Protein AF-A0A561UCX5-F1 (afdb_monomer_lite)

Secondary structure (DSSP, 8-state):
---------PPP-PPPTTPPPP----PPPPP-S-HHHHHHHHGGGGGTT--TTTHHHHHHHHHHHHHHHHHHHHHT-

Organism: NCBI:txid281105

Sequence (77 aa):
MSEHPGTESVPAATPLLWAPEPEPLGVPFEPTGHPEVDAELAGLERLDGVPTVEHPAVYENVQQRLNTILTSLDEHA

Foldseek 3Di:
DDDDPPPVPPPPPDPDPDDPQQADPPDDDDDPPDVQLNVLVVQCVVCGRPPPVPVVVSVVVSVVSNVVVVVVVVVVD

Radius of gyration: 17.1 Å; chains: 1; bounding box: 38×35×44 Å

Structure (mmCIF, N/CA/C/O backbone):
data_AF-A0A561UCX5-F1
#
_entry.id   AF-A0A561UCX5-F1
#
loop_
_atom_site.group_PDB
_atom_site.id
_atom_site.type_symbol
_atom_site.label_atom_id
_atom_site.label_alt_id
_atom_site.label_comp_id
_atom_site.label_asym_id
_atom_site.label_entity_id
_atom_site.label_seq_id
_atom_site.pdbx_PDB_ins_code
_atom_site.Cartn_x
_atom_site.Cartn_y
_atom_site.Cartn_z
_atom_site.occupancy
_atom_site.B_iso_or_equiv
_atom_site.auth_seq_id
_atom_site.auth_comp_id
_atom_site.auth_asym_id
_atom_site.auth_atom_id
_atom_site.pdbx_PDB_model_num
ATOM 1 N N . MET A 1 1 ? 27.219 19.485 9.875 1.00 48.97 1 MET A N 1
ATOM 2 C CA . MET A 1 1 ? 26.168 18.562 9.412 1.00 48.97 1 MET A CA 1
ATOM 3 C C . MET A 1 1 ? 25.317 19.340 8.426 1.00 48.97 1 MET A C 1
ATOM 5 O O . MET A 1 1 ? 24.392 20.019 8.842 1.00 48.97 1 MET A O 1
ATOM 9 N N . SER A 1 2 ? 25.713 19.375 7.159 1.00 56.81 2 SER A N 1
ATOM 10 C CA . SER A 1 2 ? 24.883 19.947 6.098 1.00 56.81 2 SER A CA 1
ATOM 11 C C . SER A 1 2 ? 24.801 18.875 5.038 1.00 56.81 2 SER A C 1
ATOM 13 O O . SER A 1 2 ? 25.809 18.492 4.448 1.00 56.81 2 SER A O 1
ATOM 15 N N . GLU A 1 3 ? 23.615 18.297 4.974 1.00 54.38 3 GLU A N 1
ATOM 16 C CA . GLU A 1 3 ? 23.259 17.137 4.183 1.00 54.38 3 GLU A CA 1
ATOM 17 C C . GLU A 1 3 ? 23.391 17.490 2.702 1.00 54.38 3 GLU A C 1
ATOM 19 O O . GLU A 1 3 ? 22.981 18.560 2.251 1.00 54.38 3 GLU A O 1
ATOM 24 N N . HIS A 1 4 ? 24.047 16.609 1.957 1.00 48.91 4 HIS A N 1
ATOM 25 C CA . HIS A 1 4 ? 24.163 16.725 0.516 1.00 48.91 4 HIS A CA 1
ATOM 26 C C . HIS A 1 4 ? 22.761 16.575 -0.093 1.00 48.91 4 HIS A C 1
ATOM 28 O O . HIS A 1 4 ? 22.119 15.558 0.177 1.00 48.91 4 HIS A O 1
A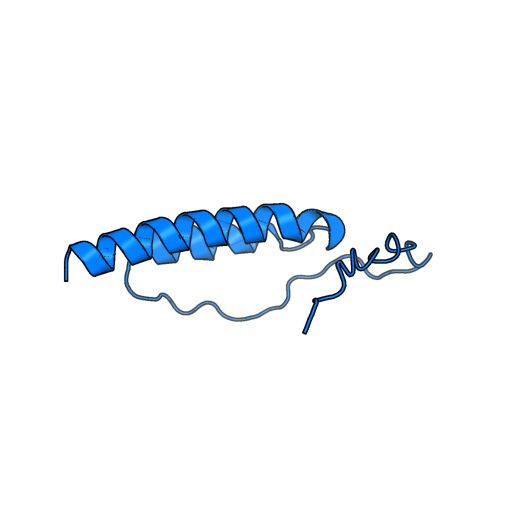TOM 34 N N . PRO A 1 5 ? 22.279 17.492 -0.952 1.00 55.62 5 PRO A N 1
ATOM 35 C CA . PRO A 1 5 ? 21.176 17.177 -1.843 1.00 55.62 5 PRO A CA 1
ATOM 36 C C . PRO A 1 5 ? 21.730 16.253 -2.931 1.00 55.62 5 PRO A C 1
ATOM 38 O O . PRO A 1 5 ? 22.111 16.680 -4.020 1.00 55.62 5 PRO A O 1
ATOM 41 N N . GLY A 1 6 ? 21.859 14.973 -2.596 1.00 50.69 6 GLY A N 1
ATOM 42 C CA . GLY A 1 6 ? 22.043 13.920 -3.574 1.00 50.69 6 GLY A CA 1
ATOM 43 C C . GLY A 1 6 ? 20.719 13.727 -4.291 1.00 50.69 6 GLY A C 1
ATOM 44 O O . GLY A 1 6 ? 19.934 12.868 -3.911 1.00 50.69 6 GLY A O 1
ATOM 45 N N . THR A 1 7 ? 20.461 14.527 -5.325 1.00 52.50 7 THR A N 1
ATOM 46 C CA . THR A 1 7 ? 19.605 14.080 -6.423 1.00 52.50 7 THR A CA 1
ATOM 47 C C . THR A 1 7 ? 20.341 12.895 -7.033 1.00 52.50 7 THR A C 1
ATOM 49 O O . THR A 1 7 ? 21.168 13.062 -7.931 1.00 52.50 7 THR A O 1
ATOM 52 N N . GLU A 1 8 ? 20.154 11.711 -6.453 1.00 50.28 8 GLU A N 1
ATOM 53 C CA . GLU A 1 8 ? 20.655 10.472 -7.017 1.00 50.28 8 GLU A CA 1
ATOM 54 C C . GLU A 1 8 ? 19.915 10.314 -8.341 1.00 50.28 8 GLU A C 1
ATOM 56 O O . GLU A 1 8 ? 18.749 9.935 -8.406 1.00 50.28 8 GLU A O 1
ATOM 61 N N . SER A 1 9 ? 20.572 10.776 -9.403 1.00 47.62 9 SER A N 1
ATOM 62 C CA . SER A 1 9 ? 20.139 10.586 -10.772 1.00 47.62 9 SER A CA 1
ATOM 63 C C . SER A 1 9 ? 20.205 9.090 -11.009 1.00 47.62 9 SER A C 1
ATOM 65 O O . SER A 1 9 ? 21.240 8.575 -11.433 1.00 47.62 9 SER A O 1
ATOM 67 N N . VAL A 1 10 ? 19.113 8.394 -10.696 1.00 58.59 10 VAL A N 1
ATOM 68 C CA . VAL A 1 10 ? 18.902 7.014 -11.116 1.00 58.59 10 VAL A CA 1
ATOM 69 C C . VAL A 1 10 ? 19.215 6.990 -12.611 1.00 58.59 10 VAL A C 1
ATOM 71 O O . VAL A 1 10 ? 18.617 7.771 -13.362 1.00 58.59 10 VAL A O 1
ATOM 74 N N . PRO A 1 11 ? 20.215 6.210 -13.061 1.00 52.94 11 PRO A N 1
ATOM 75 C CA . PRO A 1 11 ? 20.502 6.128 -14.480 1.00 52.94 11 PRO A CA 1
ATOM 76 C C . PRO A 1 11 ? 19.209 5.688 -15.158 1.00 52.94 11 PRO A C 1
ATOM 78 O O . PRO A 1 11 ? 18.594 4.714 -14.722 1.00 52.94 11 PRO A O 1
ATOM 81 N N . ALA A 1 12 ? 18.774 6.431 -16.182 1.00 56.00 12 ALA A N 1
ATOM 82 C CA . ALA A 1 12 ? 17.653 6.014 -17.010 1.00 56.00 12 ALA A CA 1
ATOM 83 C C . ALA A 1 12 ? 17.903 4.554 -17.393 1.00 56.00 12 ALA A C 1
ATOM 85 O O . ALA A 1 12 ? 18.950 4.255 -17.970 1.00 56.00 12 ALA A O 1
ATOM 86 N N . ALA A 1 13 ? 17.016 3.654 -16.963 1.00 62.12 13 ALA A N 1
ATOM 87 C CA . ALA A 1 13 ? 17.216 2.224 -17.110 1.00 62.12 13 ALA A CA 1
ATOM 88 C C . ALA A 1 13 ? 17.369 1.916 -18.602 1.00 62.12 13 ALA A C 1
ATOM 90 O O . ALA A 1 13 ? 16.395 1.938 -19.352 1.00 62.12 13 ALA A O 1
ATOM 91 N N . THR A 1 14 ? 18.606 1.706 -19.056 1.00 60.38 14 THR A N 1
ATOM 92 C CA . THR A 1 14 ? 18.876 1.341 -20.442 1.00 60.38 14 THR A CA 1
ATOM 93 C C . THR A 1 14 ? 18.207 -0.011 -20.662 1.00 60.38 14 THR A C 1
ATOM 95 O O . THR A 1 14 ? 18.578 -0.961 -19.965 1.00 60.38 14 THR A O 1
ATOM 98 N N . PRO A 1 15 ? 17.231 -0.133 -21.580 1.00 63.12 15 PRO A N 1
ATOM 99 C CA . PRO A 1 15 ? 16.602 -1.415 -21.831 1.00 63.12 15 PRO A CA 1
ATOM 100 C C . PRO A 1 15 ? 17.703 -2.377 -22.265 1.00 63.12 15 PRO A C 1
ATOM 102 O O . PRO A 1 15 ? 18.398 -2.132 -23.256 1.00 63.12 15 PRO A O 1
ATOM 105 N N . LEU A 1 16 ? 17.909 -3.454 -21.506 1.00 65.25 16 LEU A N 1
ATOM 106 C CA . LEU A 1 16 ? 18.747 -4.535 -21.994 1.00 65.25 16 LEU A CA 1
ATOM 107 C C . LEU A 1 16 ? 18.044 -5.067 -23.242 1.00 65.25 16 LEU A C 1
ATOM 109 O O . LEU A 1 16 ? 16.855 -5.366 -23.198 1.00 65.25 16 LEU A O 1
ATOM 113 N N . LEU A 1 17 ? 18.774 -5.176 -24.353 1.00 67.44 17 LEU A N 1
ATOM 114 C CA . LEU A 1 17 ? 18.263 -5.634 -25.657 1.00 67.44 17 LEU A CA 1
ATOM 115 C C . LEU A 1 17 ? 17.577 -7.021 -25.605 1.00 67.44 17 LEU A C 1
ATOM 117 O O . LEU A 1 17 ? 17.003 -7.452 -26.599 1.00 67.44 17 LEU A O 1
ATOM 121 N N . TRP A 1 18 ? 17.645 -7.708 -24.459 1.00 61.72 18 TRP A N 1
ATOM 122 C CA . TRP A 1 18 ? 16.966 -8.962 -24.142 1.00 61.72 18 TRP A CA 1
ATOM 123 C C . TRP A 1 18 ? 16.453 -9.003 -22.684 1.00 61.72 18 TRP A C 1
ATOM 125 O O . TRP A 1 18 ? 16.512 -10.044 -22.035 1.00 61.72 18 TRP A O 1
ATOM 135 N N . ALA A 1 19 ? 15.994 -7.880 -22.120 1.00 68.50 19 ALA A N 1
ATOM 136 C CA . ALA A 1 19 ? 15.359 -7.914 -20.802 1.00 68.50 19 ALA A CA 1
ATOM 137 C C . ALA A 1 19 ? 14.145 -8.865 -20.846 1.00 68.50 19 ALA A C 1
ATOM 139 O O . ALA A 1 19 ? 13.338 -8.742 -21.772 1.00 68.50 19 ALA A O 1
ATOM 140 N N . PRO A 1 20 ? 14.021 -9.817 -19.900 1.00 71.31 20 PRO A N 1
ATOM 141 C CA . PRO A 1 20 ? 12.817 -10.630 -19.804 1.00 71.31 20 PRO A CA 1
ATOM 142 C C . PRO A 1 20 ? 11.606 -9.713 -19.618 1.00 71.31 20 PRO A C 1
ATOM 144 O O . PRO A 1 20 ? 11.718 -8.647 -19.002 1.00 71.31 20 PRO A O 1
ATOM 147 N N . GLU A 1 21 ? 10.464 -10.118 -20.172 1.00 73.56 21 GLU A N 1
ATOM 148 C CA . GLU A 1 21 ? 9.214 -9.412 -19.913 1.00 73.56 21 GLU A CA 1
ATOM 149 C C . GLU A 1 21 ? 8.954 -9.417 -18.397 1.00 73.56 21 GLU A C 1
ATOM 151 O O . GLU A 1 21 ? 9.271 -10.406 -17.729 1.00 73.56 21 GLU A O 1
ATOM 156 N N . PRO A 1 22 ? 8.463 -8.308 -17.820 1.00 76.62 22 PRO A N 1
ATOM 157 C CA . PRO A 1 22 ? 8.127 -8.269 -16.405 1.00 76.62 22 PRO A CA 1
ATOM 158 C C . PRO A 1 22 ? 7.120 -9.382 -16.093 1.00 76.62 22 PRO A C 1
ATOM 160 O O . PRO A 1 22 ? 6.053 -9.453 -16.694 1.00 76.62 22 PRO A O 1
ATOM 163 N N . GLU A 1 23 ? 7.470 -10.255 -15.155 1.00 76.62 23 GLU A N 1
ATOM 164 C CA . GLU A 1 23 ? 6.606 -11.333 -14.677 1.00 76.62 23 GLU A CA 1
ATOM 165 C C . GLU A 1 23 ? 6.136 -11.037 -13.245 1.00 76.62 23 GLU A C 1
ATOM 167 O O . GLU A 1 23 ? 6.844 -10.361 -12.489 1.00 76.62 23 GLU A O 1
ATOM 172 N N . PRO A 1 24 ? 4.945 -11.525 -12.857 1.00 78.31 24 PRO A N 1
ATOM 173 C CA . PRO A 1 24 ? 4.435 -11.378 -11.498 1.00 78.31 24 PRO A CA 1
ATOM 174 C C . PRO A 1 24 ? 5.384 -12.004 -10.469 1.00 78.31 24 PRO A C 1
ATOM 176 O O . PRO A 1 24 ? 5.932 -13.087 -10.678 1.00 78.31 24 PRO A O 1
ATOM 179 N N . LEU A 1 25 ? 5.534 -11.355 -9.310 1.00 77.94 25 LEU A N 1
ATOM 180 C CA . LEU A 1 25 ? 6.454 -11.802 -8.251 1.00 77.94 25 LEU A CA 1
ATOM 181 C C . LEU A 1 25 ? 5.990 -13.075 -7.521 1.00 77.94 25 LEU A C 1
ATOM 183 O O . LEU A 1 25 ? 6.770 -13.674 -6.781 1.00 77.94 25 LEU A O 1
ATOM 187 N N . GLY A 1 26 ? 4.730 -13.485 -7.696 1.00 78.25 26 GLY A N 1
ATOM 188 C CA . GLY A 1 26 ? 4.182 -14.703 -7.089 1.00 78.25 26 GLY A CA 1
ATOM 189 C C . GLY A 1 26 ? 4.127 -14.674 -5.557 1.00 78.25 26 GLY A C 1
ATOM 190 O O . GLY A 1 26 ? 4.098 -15.730 -4.924 1.00 78.25 26 GLY A O 1
ATOM 191 N N . VAL A 1 27 ? 4.140 -13.483 -4.951 1.00 81.75 27 VAL A N 1
ATOM 192 C CA . VAL A 1 27 ? 4.030 -13.317 -3.498 1.00 81.75 27 VAL A CA 1
ATOM 193 C C . VAL A 1 27 ? 2.562 -13.495 -3.098 1.00 81.75 27 VAL A C 1
ATOM 195 O O . VAL A 1 27 ? 1.710 -12.779 -3.624 1.00 81.75 27 VAL A O 1
ATOM 198 N N . PRO A 1 28 ? 2.237 -14.431 -2.190 1.00 81.44 28 PRO A N 1
ATOM 199 C CA . PRO A 1 28 ? 0.865 -14.613 -1.742 1.00 81.44 28 PRO A CA 1
ATOM 200 C C . PRO A 1 28 ? 0.399 -13.402 -0.928 1.00 81.44 28 PRO A C 1
ATOM 202 O O . PRO A 1 28 ? 1.127 -12.906 -0.066 1.00 81.44 28 PRO A O 1
ATOM 205 N N . PHE A 1 29 ? -0.832 -12.961 -1.181 1.00 83.31 29 PHE A N 1
ATOM 206 C CA . PHE A 1 29 ? -1.496 -11.928 -0.395 1.00 83.31 29 PHE A CA 1
ATOM 207 C C . PHE A 1 29 ? -2.405 -12.570 0.664 1.00 83.31 29 PHE A C 1
ATOM 209 O O . PHE A 1 29 ? -3.362 -13.267 0.325 1.00 83.31 29 PHE A O 1
ATOM 216 N N . GLU A 1 30 ? -2.106 -12.342 1.945 1.00 89.25 30 GLU A N 1
ATOM 217 C CA . GLU A 1 30 ? -2.993 -12.691 3.061 1.00 89.25 30 GLU A CA 1
ATOM 218 C C . GLU A 1 30 ? -3.807 -11.450 3.470 1.00 89.25 30 GLU A C 1
ATOM 220 O O . GLU A 1 30 ? -3.203 -10.416 3.767 1.00 89.25 30 GLU A O 1
ATOM 225 N N . PRO A 1 31 ? -5.155 -11.519 3.502 1.00 91.00 31 PRO A N 1
ATOM 226 C CA . PRO A 1 31 ? -5.986 -10.383 3.891 1.00 91.00 31 PRO A CA 1
ATOM 227 C C . PRO A 1 31 ? -5.660 -9.890 5.300 1.00 91.00 31 PRO A C 1
ATOM 229 O O . PRO A 1 31 ? -5.511 -10.677 6.237 1.00 91.00 31 PRO A O 1
ATOM 232 N N . THR A 1 32 ? -5.623 -8.574 5.464 1.00 89.50 32 THR A N 1
ATOM 233 C CA . THR A 1 32 ? -5.362 -7.905 6.745 1.00 89.50 32 THR A CA 1
ATOM 234 C C . THR A 1 32 ? -6.572 -7.940 7.678 1.00 89.50 32 THR A C 1
ATOM 236 O O . THR A 1 32 ? -6.433 -7.746 8.886 1.00 89.50 32 THR A O 1
ATOM 239 N N . GLY A 1 33 ? -7.766 -8.192 7.128 1.00 92.56 33 GLY A N 1
ATOM 240 C CA . GLY A 1 33 ? -9.031 -8.174 7.861 1.00 92.56 33 GLY A CA 1
ATOM 241 C C . GLY A 1 33 ? -9.680 -6.789 7.927 1.00 92.56 33 GLY A C 1
ATOM 242 O O . GLY A 1 33 ? -10.753 -6.657 8.518 1.00 92.56 33 GLY A O 1
ATOM 243 N N . HIS A 1 34 ? -9.071 -5.773 7.308 1.00 93.31 34 HIS A N 1
ATOM 244 C CA . HIS A 1 34 ? -9.655 -4.447 7.158 1.00 93.31 34 HIS A CA 1
ATOM 245 C C . HIS A 1 34 ? -9.956 -4.168 5.673 1.00 93.31 34 HIS A C 1
ATOM 247 O O . HIS A 1 34 ? -9.026 -4.041 4.874 1.00 93.31 34 HIS A O 1
ATOM 253 N N . PRO A 1 35 ? -11.242 -4.053 5.280 1.00 92.44 35 PRO A N 1
ATOM 254 C CA . PRO A 1 35 ? -11.651 -4.095 3.874 1.00 92.44 35 PRO A CA 1
ATOM 255 C C . PRO A 1 35 ? -11.084 -2.947 3.032 1.00 92.44 35 PRO A C 1
ATOM 257 O O . PRO A 1 35 ? -10.836 -3.133 1.845 1.00 92.44 35 PRO A O 1
ATOM 260 N N . GLU A 1 36 ? -1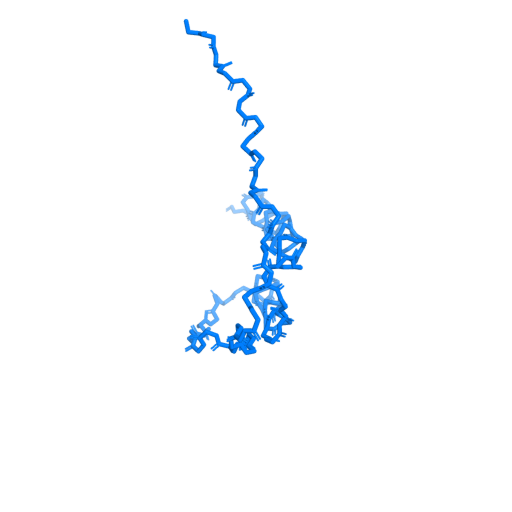0.863 -1.773 3.628 1.00 91.81 36 GLU A N 1
ATOM 261 C CA . GLU A 1 36 ? -10.301 -0.613 2.926 1.00 91.81 36 GLU A CA 1
ATOM 262 C C . GLU A 1 36 ? -8.802 -0.796 2.649 1.00 91.81 36 GLU A C 1
ATOM 264 O O . GLU A 1 36 ? -8.337 -0.482 1.556 1.00 91.81 36 GLU A O 1
ATOM 269 N N . VAL A 1 37 ? -8.052 -1.387 3.586 1.00 93.38 37 VAL A N 1
ATOM 270 C CA . VAL A 1 37 ? -6.635 -1.739 3.378 1.00 93.38 37 VAL A CA 1
ATOM 271 C C . VAL A 1 37 ? -6.505 -2.878 2.370 1.00 93.38 37 VAL A C 1
ATOM 273 O O . VAL A 1 37 ? -5.660 -2.811 1.479 1.00 93.38 37 VAL A O 1
ATOM 276 N N . ASP A 1 38 ? -7.366 -3.892 2.457 1.00 94.31 38 ASP A N 1
ATOM 277 C CA . ASP A 1 38 ? -7.344 -5.027 1.531 1.00 94.31 38 ASP A CA 1
ATOM 278 C C . ASP A 1 38 ? -7.655 -4.594 0.088 1.00 94.31 38 ASP A C 1
ATOM 280 O O . ASP A 1 38 ? -7.030 -5.085 -0.852 1.00 94.31 38 ASP A O 1
ATOM 284 N N . ALA A 1 39 ? -8.566 -3.632 -0.099 1.00 92.62 39 ALA A N 1
ATOM 285 C CA . ALA A 1 39 ? -8.871 -3.062 -1.41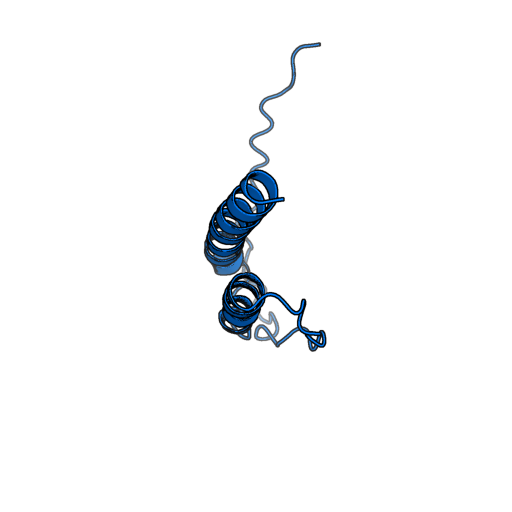1 1.00 92.62 39 ALA A CA 1
ATOM 286 C C . ALA A 1 39 ? -7.680 -2.301 -2.016 1.00 92.62 39 ALA A C 1
ATOM 288 O O . ALA A 1 39 ? -7.405 -2.432 -3.211 1.00 92.62 39 ALA A O 1
ATOM 289 N N . GLU A 1 40 ? -6.952 -1.533 -1.203 1.00 92.81 40 GLU A N 1
ATOM 290 C CA . GLU A 1 40 ? -5.751 -0.823 -1.653 1.00 92.81 40 GLU A CA 1
ATOM 291 C C . GLU A 1 40 ? -4.605 -1.773 -2.006 1.00 92.81 40 GLU A C 1
ATOM 293 O O . GLU A 1 40 ? -3.917 -1.569 -3.009 1.00 92.81 40 GLU A O 1
ATOM 298 N N . LEU A 1 41 ? -4.425 -2.843 -1.229 1.00 91.44 41 LEU A N 1
ATOM 299 C CA . LEU A 1 41 ? -3.389 -3.843 -1.481 1.00 91.44 41 LEU A CA 1
ATOM 300 C C . LEU A 1 41 ? -3.698 -4.703 -2.712 1.00 91.44 41 LEU A C 1
ATOM 302 O O . LEU A 1 41 ? -2.786 -4.975 -3.490 1.00 91.44 41 LEU A O 1
ATOM 306 N N . ALA A 1 42 ? -4.967 -5.037 -2.965 1.00 89.62 42 ALA A N 1
ATOM 307 C CA . ALA A 1 42 ? -5.382 -5.679 -4.217 1.00 89.62 42 ALA A CA 1
ATOM 308 C C . ALA A 1 42 ? -5.065 -4.811 -5.452 1.00 89.62 42 ALA A C 1
ATOM 310 O O . ALA A 1 42 ? -4.773 -5.324 -6.530 1.00 89.62 42 ALA A O 1
ATOM 311 N N . GLY A 1 43 ? -5.038 -3.481 -5.302 1.00 84.88 43 GLY A N 1
ATOM 312 C CA . GLY A 1 43 ? -4.626 -2.560 -6.364 1.00 84.88 43 GLY A CA 1
ATOM 313 C C . GLY A 1 43 ? -3.192 -2.778 -6.867 1.00 84.88 43 GLY A C 1
ATOM 314 O O . GLY A 1 43 ? -2.889 -2.409 -8.004 1.00 84.88 43 GLY A O 1
ATOM 315 N N . LEU A 1 44 ? -2.323 -3.409 -6.069 1.00 89.19 44 LEU A N 1
ATOM 316 C CA . LEU A 1 44 ? -0.946 -3.728 -6.456 1.00 89.19 44 LEU A CA 1
ATOM 317 C C . LEU A 1 44 ? -0.856 -4.844 -7.502 1.00 89.19 44 LEU A C 1
ATOM 319 O O . LEU A 1 44 ? 0.129 -4.871 -8.234 1.00 89.19 44 LEU A O 1
ATOM 323 N N . GLU A 1 45 ? -1.882 -5.688 -7.661 1.00 86.00 45 GLU A N 1
ATOM 324 C CA . GLU A 1 45 ? -1.937 -6.693 -8.740 1.00 86.00 45 GLU A CA 1
ATOM 325 C C . GLU A 1 45 ? -1.868 -6.040 -10.131 1.00 86.00 45 GLU A C 1
ATOM 327 O O . GLU A 1 45 ? -1.418 -6.642 -11.102 1.00 86.00 45 GLU A O 1
ATOM 332 N N . ARG A 1 46 ? -2.237 -4.756 -10.243 1.00 82.88 46 ARG A N 1
ATOM 333 C CA . ARG A 1 46 ? -2.097 -3.984 -11.486 1.00 82.88 46 ARG A CA 1
ATOM 334 C C . ARG A 1 46 ? -0.637 -3.826 -11.934 1.00 82.88 46 ARG A C 1
ATOM 336 O O . ARG A 1 46 ? -0.421 -3.464 -13.085 1.00 82.88 46 ARG A O 1
ATOM 343 N N . LEU A 1 47 ? 0.341 -4.045 -11.054 1.00 86.25 47 LEU A N 1
ATOM 344 C CA . LEU A 1 47 ? 1.769 -3.970 -11.378 1.00 86.25 47 LEU A CA 1
ATOM 345 C C . LEU A 1 47 ? 2.313 -5.224 -12.062 1.00 86.25 47 LEU A C 1
ATOM 347 O O . LEU A 1 47 ? 3.415 -5.176 -12.616 1.00 86.25 47 LEU A O 1
ATOM 351 N N . ASP A 1 48 ? 1.554 -6.317 -12.064 1.00 84.19 48 ASP A N 1
ATOM 352 C CA . ASP A 1 48 ? 1.945 -7.535 -12.759 1.00 84.19 48 ASP A CA 1
ATOM 353 C C . ASP A 1 48 ? 2.072 -7.266 -14.262 1.00 84.19 48 ASP A C 1
ATOM 355 O O . ASP A 1 48 ? 1.162 -6.748 -14.911 1.00 84.19 48 ASP A O 1
ATOM 359 N N . GLY A 1 49 ? 3.237 -7.584 -14.830 1.00 79.44 49 GLY A N 1
ATOM 360 C CA . GLY A 1 49 ? 3.511 -7.319 -16.244 1.00 79.44 49 GLY A CA 1
ATOM 361 C C . GLY A 1 49 ? 3.759 -5.850 -16.596 1.00 79.44 49 GLY A C 1
ATOM 362 O O . GLY A 1 49 ? 3.972 -5.532 -17.766 1.00 79.44 49 GLY A O 1
ATOM 363 N N . VAL A 1 50 ? 3.767 -4.941 -15.618 1.00 83.00 50 VAL A N 1
ATOM 364 C CA . VAL A 1 50 ? 4.077 -3.526 -15.850 1.00 83.00 50 VAL A CA 1
ATOM 365 C C . VAL A 1 50 ? 5.594 -3.316 -15.794 1.00 83.00 50 VAL A C 1
ATOM 367 O O . VAL A 1 50 ? 6.256 -3.866 -14.910 1.00 83.00 50 VAL A O 1
ATOM 370 N N . PRO A 1 51 ? 6.186 -2.513 -16.695 1.00 83.00 51 PRO A N 1
ATOM 371 C CA . PRO A 1 51 ? 7.587 -2.125 -16.591 1.00 83.00 51 PRO A CA 1
ATOM 372 C C . PRO A 1 51 ? 7.891 -1.425 -15.262 1.00 83.00 51 PRO A C 1
ATOM 374 O O . PRO A 1 51 ? 7.152 -0.547 -14.821 1.00 83.00 51 PRO A O 1
ATOM 377 N N . THR A 1 52 ? 9.036 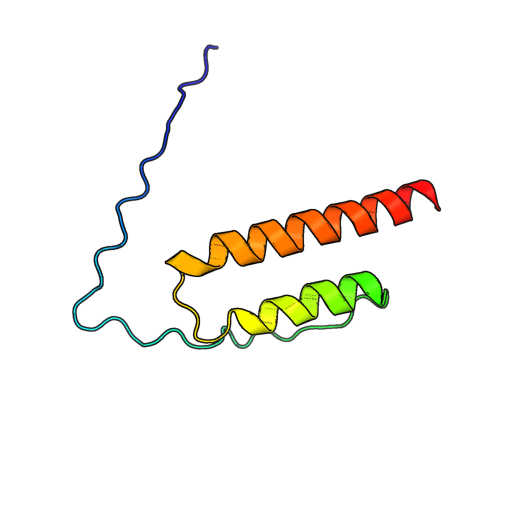-1.729 -14.655 1.00 82.00 52 THR A N 1
ATOM 378 C CA . THR A 1 52 ? 9.436 -1.156 -13.355 1.00 82.00 52 THR A CA 1
ATOM 379 C C . THR A 1 52 ? 9.573 0.367 -13.357 1.00 82.00 52 THR A C 1
ATOM 381 O O . THR A 1 52 ? 9.482 0.987 -12.304 1.00 82.00 52 THR A O 1
ATOM 384 N N . VAL A 1 53 ? 9.737 0.995 -14.526 1.00 83.75 53 V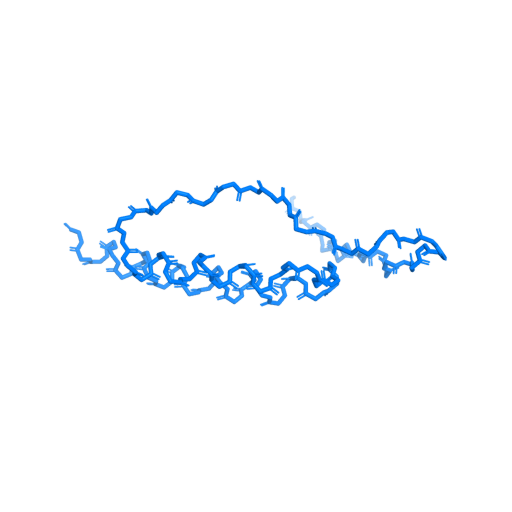AL A N 1
ATOM 385 C CA . VAL A 1 53 ? 9.733 2.462 -14.674 1.00 83.75 53 VAL A CA 1
ATOM 386 C C . VAL A 1 53 ? 8.361 3.089 -14.405 1.00 83.75 53 VAL A C 1
ATOM 388 O O . VAL A 1 53 ? 8.286 4.268 -14.071 1.00 83.75 53 VAL A O 1
ATOM 391 N N . GLU A 1 54 ? 7.284 2.311 -14.515 1.00 84.25 54 GLU A N 1
ATOM 392 C CA . GLU A 1 54 ? 5.905 2.745 -14.264 1.00 84.25 54 GLU A CA 1
ATOM 393 C C . GLU A 1 54 ? 5.417 2.368 -12.852 1.00 84.25 54 GLU A C 1
ATOM 395 O O . GLU A 1 54 ? 4.4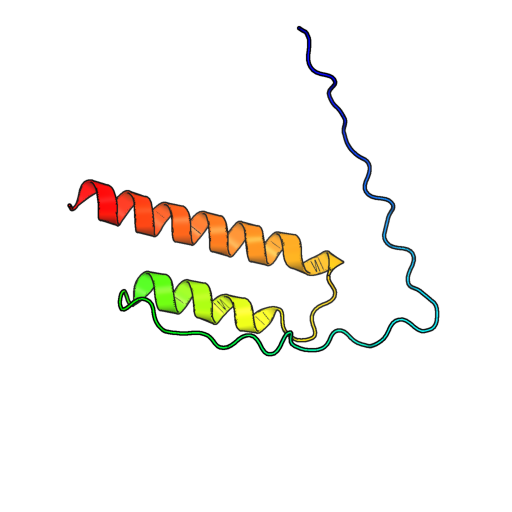03 2.890 -12.389 1.00 84.25 54 GLU A O 1
ATOM 400 N N . HIS A 1 55 ? 6.150 1.511 -12.129 1.00 88.31 55 HIS A N 1
ATOM 401 C CA . HIS A 1 55 ? 5.800 1.079 -10.768 1.00 88.31 55 HIS A CA 1
ATOM 402 C C . HIS A 1 55 ? 5.747 2.208 -9.725 1.00 88.31 55 HIS A C 1
ATOM 404 O O . HIS A 1 55 ? 4.812 2.195 -8.920 1.00 88.31 55 HIS A O 1
ATOM 410 N N . PRO A 1 56 ? 6.678 3.192 -9.707 1.00 90.62 56 PRO A N 1
ATOM 411 C CA . PRO A 1 56 ? 6.724 4.205 -8.653 1.00 90.62 56 PRO A CA 1
ATOM 412 C C . PRO A 1 56 ? 5.410 4.966 -8.490 1.00 90.62 56 PRO A C 1
ATOM 414 O O . PRO A 1 56 ? 4.931 5.121 -7.373 1.00 90.62 56 PRO A O 1
ATOM 417 N N . ALA A 1 57 ? 4.770 5.350 -9.597 1.00 88.06 57 ALA A N 1
ATOM 418 C CA . ALA A 1 57 ? 3.511 6.090 -9.558 1.00 88.06 57 ALA A CA 1
ATOM 419 C C . ALA A 1 57 ? 2.372 5.289 -8.902 1.00 88.06 57 ALA A C 1
ATOM 421 O O . ALA A 1 57 ? 1.534 5.855 -8.201 1.00 88.06 57 ALA A O 1
ATOM 422 N N . VAL A 1 58 ? 2.334 3.969 -9.110 1.00 87.94 58 VAL A N 1
ATOM 423 C CA . VAL A 1 58 ? 1.332 3.092 -8.488 1.00 87.94 58 VAL A CA 1
ATOM 424 C C . VAL A 1 58 ? 1.651 2.884 -7.011 1.00 87.94 58 VAL A C 1
ATOM 426 O O . VAL A 1 58 ? 0.747 2.979 -6.182 1.00 87.94 58 VAL A O 1
ATOM 429 N N . TYR A 1 59 ? 2.924 2.667 -6.664 1.00 90.75 59 TYR A N 1
ATOM 430 C CA . TYR A 1 59 ? 3.341 2.516 -5.270 1.00 90.75 59 TYR A CA 1
ATOM 431 C C . TYR A 1 59 ? 3.068 3.767 -4.444 1.00 90.75 59 TYR A C 1
ATOM 433 O O . TYR A 1 59 ? 2.477 3.660 -3.375 1.00 90.75 59 TYR A O 1
ATOM 441 N N . GLU A 1 60 ? 3.427 4.946 -4.945 1.00 94.56 60 GLU A N 1
ATOM 442 C CA . GLU A 1 60 ? 3.159 6.220 -4.272 1.00 94.56 60 GLU A CA 1
ATOM 443 C C . GLU A 1 60 ? 1.660 6.417 -4.045 1.00 94.56 60 GLU A C 1
ATOM 445 O O . GLU A 1 60 ? 1.224 6.835 -2.974 1.00 94.56 60 GLU A O 1
ATOM 450 N N . ASN A 1 61 ? 0.853 6.063 -5.040 1.00 92.62 61 ASN A N 1
ATOM 451 C CA . ASN A 1 61 ? -0.587 6.208 -4.974 1.00 92.62 61 ASN A CA 1
ATOM 452 C C . ASN A 1 61 ? -1.233 5.272 -3.937 1.00 92.62 61 ASN A C 1
ATOM 454 O O . ASN A 1 61 ? -2.075 5.724 -3.157 1.00 92.62 61 ASN A O 1
ATOM 458 N N . VAL A 1 62 ? -0.811 4.006 -3.891 1.00 93.56 62 VAL A N 1
ATOM 459 C CA . VAL A 1 62 ? -1.239 3.043 -2.862 1.00 93.56 62 VAL A CA 1
ATOM 460 C C . VAL A 1 62 ? -0.732 3.470 -1.485 1.00 93.56 62 VAL A C 1
ATOM 462 O O . VAL A 1 62 ? -1.501 3.490 -0.528 1.00 93.56 62 VAL A O 1
ATOM 465 N N . GLN A 1 63 ? 0.525 3.903 -1.373 1.00 93.88 63 GLN A N 1
ATOM 466 C CA . GLN A 1 63 ? 1.110 4.356 -0.111 1.00 93.88 63 GLN A CA 1
ATOM 467 C C . GLN A 1 63 ? 0.380 5.581 0.453 1.00 93.88 63 GLN A C 1
ATOM 469 O O . GLN A 1 63 ? 0.100 5.625 1.652 1.00 93.88 63 GLN A O 1
ATOM 474 N N . GLN A 1 64 ? 0.028 6.554 -0.392 1.00 96.06 64 GLN A N 1
ATOM 475 C CA . GLN A 1 64 ? -0.731 7.737 0.013 1.00 96.06 64 GLN A CA 1
ATOM 476 C C . GLN A 1 64 ? -2.112 7.350 0.563 1.00 96.06 64 GLN A C 1
ATOM 478 O O . GLN A 1 64 ? -2.503 7.849 1.618 1.00 96.06 64 GLN A O 1
ATOM 483 N N . ARG A 1 65 ? -2.840 6.453 -0.119 1.00 94.94 65 ARG A N 1
ATOM 484 C CA . ARG A 1 65 ? -4.180 6.017 0.309 1.00 94.94 65 ARG A CA 1
ATOM 485 C C . ARG A 1 65 ? -4.144 5.151 1.561 1.00 94.94 65 ARG A C 1
ATOM 487 O O . ARG A 1 65 ? -4.908 5.413 2.486 1.00 94.94 65 ARG A O 1
ATOM 494 N N . LEU A 1 66 ? -3.208 4.206 1.645 1.00 96.00 66 LEU A N 1
ATOM 495 C CA . LEU A 1 66 ? -2.983 3.423 2.860 1.00 96.00 66 LEU A CA 1
ATOM 496 C C . LEU A 1 66 ? -2.666 4.325 4.051 1.00 96.00 66 LEU A C 1
ATOM 498 O O . LEU A 1 66 ? -3.219 4.125 5.127 1.00 96.00 66 LEU A O 1
ATOM 502 N N . ASN A 1 67 ? -1.825 5.346 3.871 1.00 96.62 67 ASN A N 1
ATOM 503 C CA . ASN A 1 67 ? -1.523 6.283 4.947 1.00 96.62 67 ASN A CA 1
ATOM 504 C C . ASN A 1 67 ? -2.778 7.032 5.424 1.00 96.62 67 ASN A C 1
ATOM 506 O O . ASN A 1 67 ? -3.003 7.109 6.625 1.00 96.62 67 ASN A O 1
ATOM 510 N N . THR A 1 68 ? -3.630 7.501 4.507 1.00 96.81 68 THR A N 1
ATOM 511 C CA . THR A 1 68 ? -4.915 8.125 4.863 1.00 96.81 68 THR A CA 1
ATOM 512 C C . THR A 1 68 ? -5.824 7.182 5.654 1.00 96.81 68 THR A C 1
ATOM 514 O O . THR A 1 68 ? -6.361 7.591 6.682 1.00 96.81 68 THR A O 1
ATOM 517 N N . ILE A 1 69 ? -5.975 5.929 5.216 1.00 95.56 69 ILE A N 1
ATOM 518 C CA . ILE A 1 69 ? -6.816 4.934 5.902 1.00 95.56 69 ILE A CA 1
ATOM 519 C C . ILE A 1 69 ? -6.272 4.647 7.306 1.00 95.56 69 ILE A C 1
ATOM 521 O O . ILE A 1 69 ? -7.022 4.668 8.277 1.00 95.56 69 ILE A O 1
ATOM 525 N N . LEU A 1 70 ? -4.961 4.431 7.432 1.00 95.12 70 LEU A N 1
ATOM 526 C CA . LEU A 1 70 ? -4.329 4.123 8.716 1.00 95.12 70 LEU A CA 1
ATOM 527 C C . LEU A 1 70 ? -4.380 5.302 9.692 1.00 95.12 70 LEU A C 1
ATOM 529 O O . LEU A 1 70 ? -4.614 5.082 10.876 1.00 95.12 70 LEU A O 1
ATOM 533 N N . THR A 1 71 ? -4.207 6.538 9.218 1.00 96.19 71 THR A N 1
ATOM 534 C CA . THR A 1 71 ? -4.402 7.730 10.056 1.00 96.19 71 THR A CA 1
ATOM 535 C C . THR A 1 71 ? -5.847 7.836 10.530 1.00 96.19 71 THR A C 1
ATOM 537 O O . THR A 1 71 ? -6.070 8.057 11.713 1.00 96.19 71 THR A O 1
ATOM 540 N N . SER A 1 72 ? -6.825 7.607 9.648 1.00 93.56 72 SER A N 1
ATOM 541 C CA . SER A 1 72 ? -8.232 7.587 10.058 1.00 93.56 72 SER A CA 1
ATOM 542 C C . SER A 1 72 ? -8.508 6.478 11.075 1.00 93.56 72 SER A C 1
ATOM 544 O O . SER A 1 72 ? -9.254 6.699 12.018 1.00 93.56 72 SER A O 1
ATOM 546 N N . LEU A 1 73 ? -7.903 5.298 10.942 1.00 92.31 73 LEU A N 1
ATOM 547 C CA . LEU A 1 73 ? -8.076 4.231 11.925 1.00 92.31 73 LEU A CA 1
ATOM 548 C C . LEU A 1 73 ? -7.479 4.599 13.293 1.00 92.31 73 LEU A C 1
ATOM 550 O O . LEU A 1 73 ? -8.098 4.314 14.313 1.00 92.31 73 LEU A O 1
ATOM 554 N N . ASP A 1 74 ? -6.310 5.244 13.310 1.00 93.00 74 ASP A N 1
ATOM 555 C CA . ASP A 1 74 ? -5.637 5.713 14.531 1.00 93.00 74 ASP A CA 1
ATOM 556 C C . ASP A 1 74 ? -6.462 6.781 15.270 1.00 93.00 74 ASP A C 1
ATOM 558 O O . ASP A 1 74 ? -6.608 6.724 16.487 1.00 93.00 74 ASP A O 1
ATOM 562 N N . GLU A 1 75 ? -7.098 7.697 14.534 1.00 91.00 75 GLU A N 1
ATOM 563 C CA . GLU A 1 75 ? -8.006 8.711 15.096 1.00 91.00 75 GLU A CA 1
ATOM 564 C C . GLU A 1 75 ? -9.300 8.113 15.681 1.00 91.00 75 GLU A C 1
ATOM 566 O O . GLU A 1 75 ? -9.990 8.765 16.470 1.00 91.00 75 GLU A O 1
ATOM 571 N N . HIS A 1 76 ? -9.640 6.885 15.288 1.00 72.06 76 HIS A N 1
ATOM 572 C CA . HIS A 1 76 ? -10.846 6.163 15.695 1.00 72.06 76 HIS A CA 1
ATOM 573 C C . HIS A 1 76 ? -10.571 5.011 16.687 1.00 72.06 76 HIS A C 1
ATOM 575 O O . HIS A 1 76 ? -11.503 4.261 17.005 1.00 72.06 76 HIS A O 1
ATOM 581 N N . ALA A 1 77 ? -9.329 4.864 17.163 1.00 62.03 77 ALA A N 1
ATOM 582 C CA . ALA A 1 77 ? -8.897 3.855 18.137 1.00 62.03 77 ALA A CA 1
ATOM 583 C C . ALA A 1 77 ? -9.158 4.277 19.596 1.00 62.03 77 ALA A C 1
ATOM 585 O O . ALA A 1 77 ? -9.471 3.373 20.410 1.00 62.03 77 ALA A O 1
#

pLDDT: mean 79.94, std 15.02, range [47.62, 96.81]